Protein AF-A0A132AB34-F1 (afdb_monomer)

Organism: Sarcoptes scabiei (NCBI:txid52283)

Structure (mmCIF, N/CA/C/O backbone):
data_AF-A0A132AB34-F1
#
_entry.id   AF-A0A132AB34-F1
#
loop_
_atom_site.group_PDB
_atom_site.id
_atom_site.type_symbol
_atom_site.label_atom_id
_atom_site.label_alt_id
_atom_site.label_comp_id
_atom_site.label_asym_id
_atom_site.label_entity_id
_atom_site.label_seq_id
_atom_site.pdbx_PDB_ins_code
_atom_site.Cartn_x
_atom_site.Cartn_y
_atom_site.Cartn_z
_atom_site.occupancy
_atom_site.B_iso_or_equiv
_atom_site.auth_seq_id
_atom_site.auth_comp_id
_atom_site.auth_asym_id
_atom_site.auth_atom_id
_atom_site.pdbx_PDB_model_num
ATOM 1 N N . MET A 1 1 ? 3.239 -63.613 5.550 1.00 35.22 1 MET A N 1
ATOM 2 C CA . MET A 1 1 ? 3.662 -63.062 4.247 1.00 35.22 1 MET A CA 1
ATOM 3 C C . MET A 1 1 ? 3.042 -61.675 4.159 1.00 35.22 1 MET A C 1
ATOM 5 O O . MET A 1 1 ? 1.850 -61.565 3.927 1.00 35.22 1 MET A O 1
ATOM 9 N N . PHE A 1 2 ? 3.801 -60.648 4.543 1.00 35.16 2 PHE A N 1
ATOM 10 C CA . PHE A 1 2 ? 3.350 -59.256 4.563 1.00 35.16 2 PHE A CA 1
ATOM 11 C C . PHE A 1 2 ? 3.794 -58.610 3.254 1.00 35.16 2 PHE A C 1
ATOM 13 O O . PHE A 1 2 ? 4.988 -58.414 3.050 1.00 35.16 2 PHE A O 1
ATOM 20 N N . THR A 1 3 ? 2.860 -58.306 2.360 1.00 39.03 3 THR A N 1
ATOM 21 C CA . THR A 1 3 ? 3.114 -57.365 1.267 1.00 39.03 3 THR A CA 1
ATOM 22 C C . THR A 1 3 ? 2.535 -56.031 1.695 1.00 39.03 3 THR A C 1
ATOM 24 O O . THR A 1 3 ? 1.341 -55.776 1.555 1.00 39.03 3 THR A O 1
ATOM 27 N N . SER A 1 4 ? 3.392 -55.219 2.309 1.00 43.97 4 SER A N 1
ATOM 28 C CA . SER A 1 4 ? 3.143 -53.811 2.579 1.00 43.97 4 SER A CA 1
ATOM 29 C C . SER A 1 4 ? 2.982 -53.119 1.232 1.00 43.97 4 SER A C 1
ATOM 31 O O . SER A 1 4 ? 3.951 -52.919 0.500 1.00 43.97 4 SER A O 1
ATOM 33 N N . ASP A 1 5 ? 1.736 -52.826 0.888 1.00 43.31 5 ASP A N 1
ATOM 34 C CA . ASP A 1 5 ? 1.349 -52.105 -0.313 1.00 43.31 5 ASP A CA 1
ATOM 35 C C . ASP A 1 5 ? 1.791 -50.644 -0.138 1.00 43.31 5 ASP A C 1
ATOM 37 O O . ASP A 1 5 ? 1.065 -49.796 0.378 1.00 43.31 5 ASP A O 1
ATOM 41 N N . ASN A 1 6 ? 3.060 -50.375 -0.454 1.00 47.25 6 ASN A N 1
ATOM 42 C CA . ASN A 1 6 ? 3.684 -49.068 -0.302 1.00 47.25 6 ASN A CA 1
ATOM 43 C C . ASN A 1 6 ? 3.263 -48.180 -1.482 1.00 47.25 6 ASN A C 1
ATOM 45 O O . ASN A 1 6 ? 4.053 -47.852 -2.367 1.00 47.25 6 ASN A O 1
ATOM 49 N N . ARG A 1 7 ? 1.974 -47.830 -1.523 1.00 43.50 7 ARG A N 1
ATOM 50 C CA . ARG A 1 7 ? 1.461 -46.794 -2.416 1.00 43.50 7 ARG A CA 1
ATOM 51 C C . ARG A 1 7 ? 1.910 -45.449 -1.871 1.00 43.50 7 ARG A C 1
ATOM 53 O O . ARG A 1 7 ? 1.268 -44.854 -1.009 1.00 43.50 7 ARG A O 1
ATOM 60 N N . PHE A 1 8 ? 3.041 -44.983 -2.388 1.00 47.25 8 PHE A N 1
ATOM 61 C CA . PHE A 1 8 ? 3.434 -43.586 -2.312 1.00 47.25 8 PHE A CA 1
ATOM 62 C C . PHE A 1 8 ? 2.413 -42.787 -3.132 1.00 47.25 8 PHE A C 1
ATOM 64 O O . PHE A 1 8 ? 2.586 -42.557 -4.328 1.00 47.25 8 PHE A O 1
ATOM 71 N N . GLU A 1 9 ? 1.282 -42.442 -2.515 1.00 50.81 9 GLU A N 1
ATOM 72 C CA . GLU A 1 9 ? 0.352 -41.488 -3.101 1.00 50.81 9 GLU A CA 1
ATOM 73 C C . GLU A 1 9 ? 1.022 -40.117 -3.107 1.00 50.81 9 GLU A C 1
ATOM 75 O O . GLU A 1 9 ? 1.019 -39.375 -2.122 1.00 50.81 9 GLU A O 1
ATOM 80 N N . SER A 1 10 ? 1.621 -39.790 -4.248 1.00 52.62 10 SER A N 1
ATOM 81 C CA . SER A 1 10 ? 2.052 -38.448 -4.605 1.00 52.62 10 SER A CA 1
ATOM 82 C C . SER A 1 10 ? 0.832 -37.527 -4.604 1.00 52.62 10 SER A C 1
ATOM 84 O O . SER A 1 10 ? 0.178 -37.333 -5.632 1.00 52.62 10 SER A O 1
ATOM 86 N N . ARG A 1 11 ? 0.492 -36.971 -3.436 1.00 56.59 11 ARG A N 1
ATOM 87 C CA . ARG A 1 11 ? -0.516 -35.918 -3.301 1.00 56.59 11 ARG A CA 1
ATOM 88 C C . ARG A 1 11 ? -0.052 -34.720 -4.123 1.00 56.59 11 ARG A C 1
ATOM 90 O O . ARG A 1 11 ? 0.770 -33.926 -3.673 1.00 56.59 11 ARG A O 1
ATOM 97 N N . ASN A 1 12 ? -0.576 -34.598 -5.339 1.00 59.62 12 ASN A N 1
ATOM 98 C CA . ASN A 1 12 ? -0.490 -33.387 -6.143 1.00 59.62 12 ASN A CA 1
ATOM 99 C C . ASN A 1 12 ? -1.307 -32.291 -5.441 1.00 59.62 12 ASN A C 1
ATOM 101 O O . ASN A 1 12 ? -2.468 -32.052 -5.765 1.00 59.62 12 ASN A O 1
ATOM 105 N N . LEU A 1 13 ? -0.708 -31.646 -4.440 1.00 63.19 13 LEU A N 1
ATOM 106 C CA . LEU A 1 13 ? -1.221 -30.417 -3.847 1.00 63.19 13 LEU A CA 1
ATOM 107 C C . LEU A 1 13 ? -1.061 -29.305 -4.888 1.00 63.19 13 LEU A C 1
ATOM 109 O O . LEU A 1 13 ? -0.033 -28.626 -4.926 1.00 63.19 13 LEU A O 1
ATOM 113 N N . LYS A 1 14 ? -2.065 -29.140 -5.757 1.00 64.38 14 LYS A N 1
ATOM 114 C CA . LYS A 1 14 ? -2.218 -27.933 -6.576 1.00 64.38 14 LYS A CA 1
ATOM 115 C C . LYS A 1 14 ? -2.351 -26.750 -5.619 1.00 64.38 14 LYS A C 1
ATOM 117 O O . LYS A 1 14 ? -3.422 -26.511 -5.076 1.00 64.38 14 LYS A O 1
ATOM 122 N N . HIS A 1 15 ? -1.249 -26.057 -5.363 1.00 69.00 15 HIS A N 1
ATOM 123 C CA . HIS A 1 15 ? -1.289 -24.783 -4.664 1.00 69.00 15 HIS A CA 1
ATOM 124 C C . HIS A 1 15 ? -1.825 -23.753 -5.655 1.00 69.00 15 HIS A C 1
ATOM 126 O O . HIS A 1 15 ? -1.122 -23.367 -6.588 1.00 69.00 15 HIS A O 1
ATOM 132 N N . GLU A 1 16 ? -3.081 -23.346 -5.489 1.00 82.06 16 GLU A N 1
ATOM 133 C CA . GLU A 1 16 ? -3.585 -22.155 -6.165 1.00 82.06 16 GLU A CA 1
ATOM 134 C C . GLU A 1 16 ? -2.915 -20.936 -5.533 1.00 82.06 16 GLU A C 1
ATOM 136 O O . GLU A 1 16 ? -3.143 -20.603 -4.370 1.00 82.06 16 GLU A O 1
ATOM 141 N N . ILE A 1 17 ? -2.022 -20.308 -6.292 1.00 84.88 17 ILE A N 1
ATOM 142 C CA . ILE A 1 17 ? -1.393 -19.050 -5.907 1.00 84.88 17 ILE A CA 1
ATOM 143 C C . ILE A 1 17 ? -2.277 -17.929 -6.446 1.00 84.88 17 ILE A C 1
ATOM 145 O O . ILE A 1 17 ? -2.374 -17.742 -7.657 1.00 84.88 17 ILE A O 1
ATOM 149 N N . THR A 1 18 ? -2.891 -17.167 -5.545 1.00 88.69 18 THR A N 1
ATOM 150 C CA . THR A 1 18 ? -3.611 -15.938 -5.895 1.00 88.69 18 THR A CA 1
ATOM 151 C C . THR A 1 18 ? -2.663 -14.752 -5.777 1.00 88.69 18 THR A C 1
ATOM 153 O O . THR A 1 18 ? -2.098 -14.508 -4.712 1.00 88.69 18 THR A O 1
ATOM 156 N N . ILE A 1 19 ? -2.495 -14.010 -6.870 1.00 90.94 19 ILE A N 1
ATOM 157 C CA . ILE A 1 19 ? -1.655 -12.809 -6.930 1.00 90.94 19 ILE A CA 1
ATOM 158 C C . ILE A 1 19 ? -2.570 -11.585 -7.017 1.00 90.94 19 ILE A C 1
ATOM 160 O O . ILE A 1 19 ? -3.486 -11.553 -7.836 1.00 90.94 19 ILE A O 1
ATOM 164 N N . LEU A 1 20 ? -2.317 -10.582 -6.173 1.00 92.50 20 LEU A N 1
ATOM 165 C CA . LEU A 1 20 ? -2.968 -9.275 -6.242 1.00 92.50 20 LEU A CA 1
ATOM 166 C C . LEU A 1 20 ? -1.964 -8.242 -6.756 1.00 92.50 20 LEU A C 1
ATOM 168 O O . LEU A 1 20 ? -0.939 -8.000 -6.118 1.00 92.50 20 LEU A O 1
ATOM 172 N N . GLU A 1 21 ? -2.274 -7.626 -7.892 1.00 95.38 21 GLU A N 1
ATOM 173 C CA . GLU A 1 21 ? -1.408 -6.648 -8.551 1.00 95.38 21 GLU A CA 1
ATOM 174 C C . GLU A 1 21 ? -1.979 -5.230 -8.425 1.00 95.38 21 GLU A C 1
ATOM 176 O O . GLU A 1 21 ? -3.176 -5.001 -8.605 1.00 95.38 21 GLU A O 1
ATOM 181 N N . PHE A 1 22 ? -1.109 -4.259 -8.133 1.00 96.06 22 PHE A N 1
ATOM 182 C CA . PHE A 1 22 ?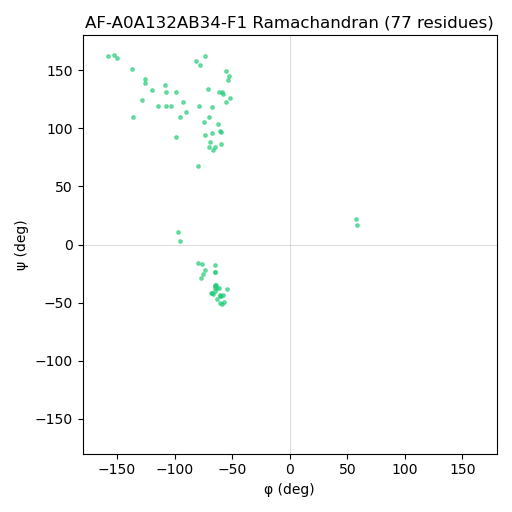 -1.464 -2.843 -8.034 1.00 96.06 22 PHE A CA 1
ATOM 183 C C . PHE A 1 22 ? -0.763 -2.051 -9.139 1.00 96.06 22 PHE A C 1
ATOM 185 O O . PHE A 1 22 ? 0.463 -1.962 -9.157 1.00 96.06 22 PHE A O 1
ATOM 192 N N . TYR A 1 23 ? -1.536 -1.407 -10.013 1.00 96.94 23 TYR A N 1
ATOM 193 C CA . TYR A 1 23 ? -1.012 -0.516 -11.051 1.00 96.94 23 TYR A CA 1
ATOM 194 C C . TYR A 1 23 ? -1.219 0.945 -10.649 1.00 96.94 23 TYR A C 1
ATOM 196 O O . TYR A 1 23 ? -2.352 1.393 -10.474 1.00 96.94 23 TYR A O 1
ATOM 204 N N . ILE A 1 24 ? -0.130 1.707 -10.504 1.00 96.31 24 ILE A N 1
ATOM 2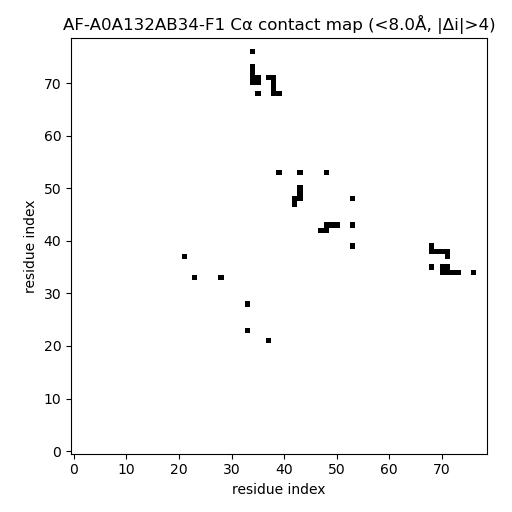05 C CA . ILE A 1 24 ? -0.175 3.104 -10.049 1.00 96.31 24 ILE A CA 1
ATOM 206 C C . ILE A 1 24 ? 0.601 3.991 -11.024 1.00 96.31 24 ILE A C 1
ATOM 208 O O . ILE A 1 24 ? 1.788 3.781 -11.257 1.00 96.31 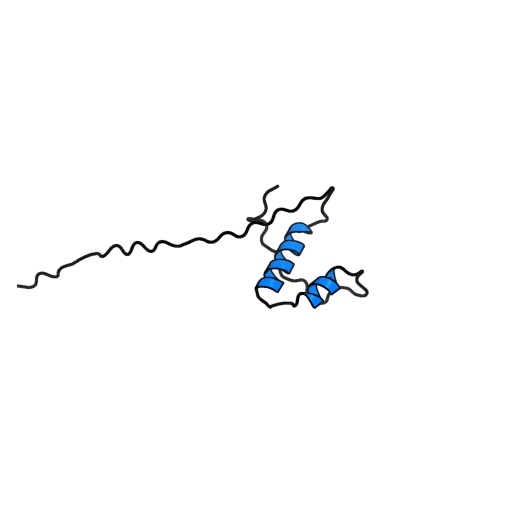24 ILE A O 1
ATOM 212 N N . LYS 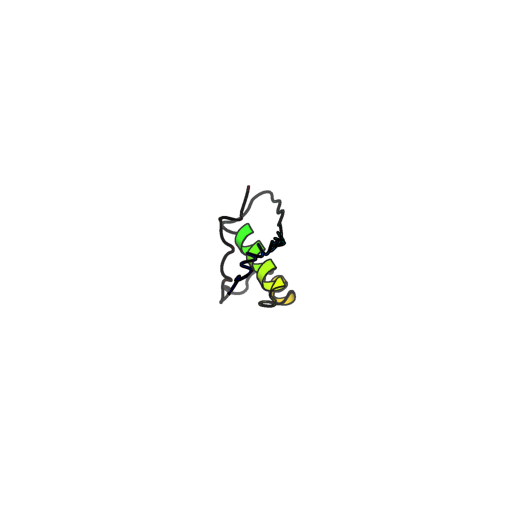A 1 25 ? -0.057 5.024 -11.563 1.00 97.19 25 LYS A N 1
ATOM 213 C CA . LYS A 1 25 ? 0.527 5.990 -12.505 1.00 97.19 25 LYS A CA 1
ATOM 214 C C . LYS A 1 25 ? 0.473 7.406 -11.931 1.00 97.19 25 LYS A C 1
ATOM 216 O O . LYS A 1 25 ? -0.572 7.842 -11.462 1.00 97.19 25 LYS A O 1
ATOM 221 N N . SER A 1 26 ? 1.586 8.133 -12.002 1.00 96.88 26 SER A N 1
ATOM 222 C CA . SER A 1 26 ? 1.699 9.535 -11.573 1.00 96.88 26 SER A CA 1
ATOM 223 C C . SER A 1 26 ? 2.804 10.253 -12.358 1.00 96.88 26 SER A C 1
ATOM 225 O O . SER A 1 26 ? 3.658 9.600 -12.955 1.00 96.88 26 SER A O 1
ATOM 227 N N . LYS A 1 27 ? 2.818 11.596 -12.342 1.00 98.00 27 LYS A N 1
ATOM 228 C CA . LYS A 1 27 ? 3.926 12.410 -12.886 1.00 98.00 27 LYS A CA 1
ATOM 229 C C . LYS A 1 27 ? 5.223 12.197 -12.100 1.00 98.00 27 LYS A C 1
ATOM 231 O O . LYS A 1 27 ? 6.307 12.213 -12.672 1.00 98.00 27 LYS A O 1
ATOM 236 N N . SER A 1 28 ? 5.102 12.039 -10.788 1.00 97.25 28 SER A N 1
ATOM 237 C CA . SER A 1 28 ? 6.203 11.746 -9.878 1.00 97.25 28 SER A CA 1
ATOM 238 C C . SER A 1 28 ? 5.666 11.109 -8.598 1.00 97.25 28 SER A C 1
ATOM 240 O O . SER A 1 28 ? 4.472 11.197 -8.292 1.00 97.25 28 SER A O 1
ATOM 242 N N . PHE A 1 29 ? 6.562 10.469 -7.850 1.00 96.00 29 PHE A N 1
ATOM 243 C CA . PHE A 1 29 ? 6.270 9.869 -6.553 1.00 96.00 29 PHE A CA 1
ATOM 244 C C . PHE A 1 29 ? 7.233 10.411 -5.496 1.00 96.00 29 PHE A C 1
ATOM 246 O O . PHE A 1 29 ? 8.417 10.612 -5.764 1.00 96.00 29 PHE A O 1
ATOM 253 N N . LEU A 1 30 ? 6.732 10.627 -4.281 1.00 93.94 30 LEU A N 1
ATOM 254 C CA . LEU A 1 30 ? 7.554 10.913 -3.108 1.00 93.94 30 LEU A CA 1
ATOM 255 C C . LEU A 1 30 ? 8.277 9.645 -2.637 1.00 93.94 30 LEU A C 1
ATOM 257 O O . LEU A 1 30 ? 7.873 8.517 -2.937 1.00 93.94 30 LEU A O 1
ATOM 261 N N . TYR A 1 31 ? 9.318 9.827 -1.823 1.00 93.25 31 TYR A N 1
ATOM 262 C CA . TYR A 1 31 ? 10.074 8.713 -1.258 1.00 93.25 31 TYR A CA 1
ATOM 263 C C . TYR A 1 31 ? 9.162 7.735 -0.496 1.00 93.25 31 TYR A C 1
ATOM 265 O O . TYR A 1 31 ? 8.453 8.111 0.445 1.00 93.25 31 TYR A O 1
ATOM 273 N N . ASN A 1 32 ? 9.191 6.465 -0.913 1.00 91.88 32 ASN A N 1
ATOM 274 C CA . ASN A 1 32 ? 8.348 5.375 -0.409 1.00 91.88 32 ASN A CA 1
ATOM 275 C C . ASN A 1 32 ? 6.826 5.587 -0.543 1.00 91.88 32 ASN A C 1
ATOM 277 O O . ASN A 1 32 ? 6.065 4.871 0.106 1.00 91.88 32 ASN A O 1
ATOM 281 N N . GLN A 1 33 ? 6.352 6.528 -1.369 1.00 92.88 33 GLN A N 1
ATOM 282 C CA . GLN A 1 33 ? 4.917 6.816 -1.499 1.00 92.88 33 GLN A CA 1
ATOM 283 C C . GLN A 1 33 ? 4.118 5.592 -1.952 1.00 92.88 33 GLN A C 1
ATOM 285 O O . GLN A 1 33 ? 3.166 5.213 -1.279 1.00 92.88 33 GLN A O 1
ATOM 290 N N . VAL A 1 34 ? 4.548 4.937 -3.033 1.00 95.25 34 VAL A N 1
ATOM 291 C CA . VAL A 1 34 ? 3.883 3.745 -3.589 1.00 95.25 34 VAL A CA 1
ATOM 292 C C . VAL A 1 34 ? 3.783 2.633 -2.545 1.00 95.25 34 VAL A C 1
ATOM 294 O O . VAL A 1 34 ? 2.700 2.127 -2.274 1.00 95.25 34 VAL A O 1
ATOM 297 N N . ARG A 1 35 ? 4.892 2.311 -1.873 1.00 95.06 35 ARG A N 1
ATOM 298 C CA . ARG A 1 35 ? 4.930 1.256 -0.848 1.00 95.06 35 ARG A CA 1
ATOM 299 C C . ARG A 1 35 ? 4.049 1.573 0.365 1.00 95.06 35 ARG A C 1
ATOM 301 O O . ARG A 1 35 ? 3.454 0.665 0.940 1.00 95.06 35 ARG A O 1
ATOM 308 N N . LYS A 1 36 ? 3.951 2.849 0.757 1.00 93.00 36 LYS A N 1
ATOM 309 C CA . LYS A 1 36 ? 3.038 3.302 1.819 1.00 93.00 36 LYS A CA 1
ATOM 310 C C . LYS A 1 36 ? 1.575 3.195 1.391 1.00 93.00 36 LYS A C 1
ATOM 312 O O . LYS A 1 36 ? 0.764 2.741 2.187 1.00 93.00 36 LYS A O 1
ATOM 317 N N . MET A 1 37 ? 1.257 3.568 0.149 1.00 94.50 37 MET A N 1
ATOM 318 C CA . MET A 1 37 ? -0.092 3.422 -0.407 1.00 94.50 37 MET A CA 1
ATOM 319 C C . MET A 1 37 ? -0.518 1.953 -0.431 1.00 94.50 37 MET A C 1
ATOM 321 O O . MET A 1 37 ? -1.575 1.625 0.093 1.00 94.50 37 MET A O 1
ATOM 325 N N . VAL A 1 38 ? 0.328 1.069 -0.968 1.00 95.56 38 VAL A N 1
ATOM 326 C CA . VAL A 1 38 ? 0.046 -0.373 -1.034 1.00 95.56 38 VAL A CA 1
ATOM 327 C C . VAL A 1 38 ? -0.150 -0.962 0.364 1.00 95.56 38 VAL A C 1
ATOM 329 O O . VAL A 1 38 ? -1.116 -1.685 0.579 1.00 95.56 38 VAL A O 1
ATOM 332 N N . SER A 1 39 ? 0.705 -0.610 1.332 1.00 94.56 39 SER A N 1
ATOM 333 C CA . SER A 1 39 ? 0.538 -1.086 2.711 1.00 94.56 39 SER A CA 1
ATOM 334 C C . SER A 1 39 ? -0.794 -0.646 3.326 1.00 94.56 39 SER A C 1
ATOM 336 O O . SER A 1 39 ? -1.512 -1.466 3.886 1.00 94.56 39 SER A O 1
ATOM 338 N N . ALA A 1 40 ? -1.182 0.618 3.136 1.00 93.38 40 ALA A N 1
ATOM 339 C CA . ALA A 1 40 ? -2.445 1.126 3.663 1.00 93.38 40 ALA A CA 1
ATOM 340 C C . ALA A 1 40 ? -3.667 0.405 3.060 1.00 93.38 40 ALA A C 1
ATOM 342 O O . ALA A 1 40 ? -4.625 0.122 3.774 1.00 93.38 40 ALA A O 1
ATOM 343 N N . VAL A 1 41 ? -3.627 0.060 1.767 1.00 94.81 41 VAL A N 1
ATOM 344 C CA . VAL A 1 41 ? -4.697 -0.729 1.129 1.00 94.81 41 VAL A CA 1
ATOM 345 C C . VAL A 1 41 ? -4.736 -2.160 1.672 1.00 94.81 41 VAL A C 1
ATOM 347 O O . VAL A 1 41 ? -5.818 -2.673 1.949 1.00 94.81 41 VAL A O 1
ATOM 350 N N . ILE A 1 42 ? -3.575 -2.792 1.870 1.00 94.62 42 ILE A N 1
ATOM 351 C CA . ILE A 1 42 ? -3.484 -4.122 2.491 1.00 94.62 42 ILE A CA 1
ATOM 352 C C . ILE A 1 42 ? -4.049 -4.091 3.916 1.00 94.62 42 ILE A C 1
ATOM 354 O O . ILE A 1 42 ? -4.806 -4.982 4.287 1.00 94.62 42 ILE A O 1
ATOM 358 N N . ASP A 1 43 ? -3.728 -3.065 4.703 1.00 94.00 43 ASP A N 1
ATOM 359 C CA . ASP A 1 43 ? -4.228 -2.936 6.071 1.00 94.00 43 ASP A CA 1
ATOM 360 C C . ASP A 1 43 ? -5.747 -2.755 6.130 1.00 94.00 43 ASP A C 1
ATOM 362 O O . ASP A 1 43 ? -6.376 -3.315 7.026 1.00 94.00 43 ASP A O 1
ATOM 366 N N . VAL A 1 44 ? -6.348 -2.044 5.167 1.00 94.62 44 VAL A N 1
ATOM 367 C CA . VAL A 1 44 ? -7.813 -2.000 5.019 1.00 94.62 44 VAL A CA 1
ATOM 368 C C . VAL A 1 44 ? -8.369 -3.383 4.685 1.00 94.62 44 VAL A C 1
ATOM 370 O O . VAL A 1 44 ? -9.331 -3.820 5.309 1.00 94.62 44 VAL A O 1
ATOM 373 N N . GLY A 1 45 ? -7.762 -4.091 3.727 1.00 94.12 45 GLY A N 1
ATOM 374 C CA . GLY A 1 45 ? -8.204 -5.431 3.320 1.00 94.12 45 GLY A CA 1
ATOM 375 C C . GLY A 1 45 ? -8.072 -6.493 4.418 1.00 94.12 45 GLY A C 1
ATOM 376 O O . GLY A 1 45 ? -8.792 -7.484 4.396 1.00 94.12 45 GLY A O 1
ATOM 377 N N . LEU A 1 46 ? -7.175 -6.276 5.382 1.00 95.12 46 LEU A N 1
ATOM 378 C CA . LEU A 1 46 ? -6.979 -7.120 6.564 1.00 95.12 46 LEU A CA 1
ATOM 379 C C . LEU A 1 46 ? -7.714 -6.596 7.809 1.00 95.12 46 LEU A C 1
ATOM 381 O O . LEU A 1 46 ? -7.437 -7.069 8.909 1.00 95.12 46 LEU A O 1
ATOM 385 N N . GLU A 1 47 ? -8.592 -5.600 7.652 1.00 94.94 47 GLU A N 1
ATOM 386 C CA . GLU A 1 47 ? -9.384 -4.983 8.729 1.00 94.94 47 GLU A CA 1
ATOM 387 C C . GLU A 1 47 ? -8.547 -4.386 9.881 1.00 94.94 47 GLU A C 1
ATOM 389 O O . GLU A 1 47 ? -9.036 -4.186 10.991 1.00 94.94 47 GLU A O 1
ATOM 394 N N . ARG A 1 48 ? 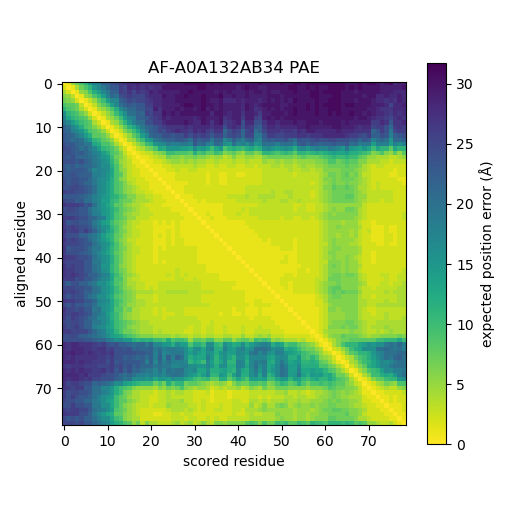-7.271 -4.059 9.634 1.00 93.75 48 ARG A N 1
ATOM 395 C CA . ARG A 1 48 ? -6.384 -3.420 10.626 1.00 93.75 48 ARG A CA 1
ATOM 396 C C . ARG A 1 48 ? -6.673 -1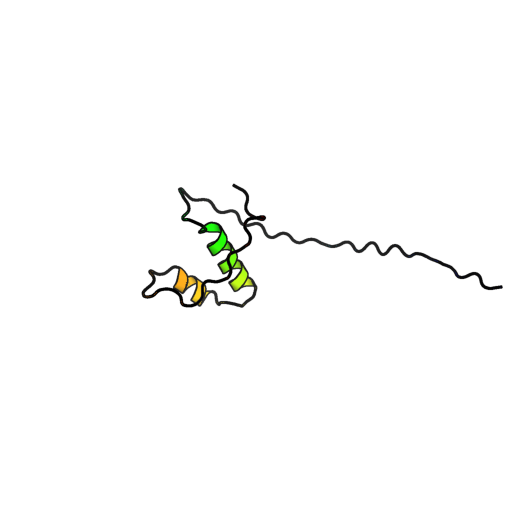.932 10.790 1.00 93.75 48 ARG A C 1
ATOM 398 O O . ARG A 1 48 ? -6.414 -1.379 11.855 1.00 93.75 48 ARG A O 1
ATOM 405 N N . ILE A 1 49 ? -7.165 -1.297 9.728 1.00 92.19 49 ILE A N 1
ATOM 406 C CA . ILE A 1 49 ? -7.669 0.078 9.716 1.00 92.19 49 ILE A CA 1
ATOM 407 C C . ILE A 1 49 ? -8.964 0.127 8.902 1.00 92.19 49 ILE A C 1
ATOM 409 O O . ILE A 1 49 ? -9.151 -0.638 7.956 1.00 92.19 49 ILE A O 1
ATOM 413 N N . SER A 1 50 ? -9.858 1.049 9.237 1.00 93.88 50 SER A N 1
ATOM 414 C CA . SER A 1 50 ? -11.094 1.276 8.488 1.00 93.88 50 SER A CA 1
ATOM 415 C C . SER A 1 50 ? -10.875 2.154 7.251 1.00 93.88 50 SER A C 1
ATOM 417 O O . SER A 1 50 ? -9.963 2.983 7.196 1.00 93.88 50 SER A O 1
ATOM 419 N N . LEU A 1 51 ? -11.785 2.058 6.274 1.00 94.62 51 LEU A N 1
ATOM 420 C CA . LEU A 1 51 ? -11.824 2.982 5.129 1.00 94.62 51 LEU A CA 1
ATOM 421 C C . LEU A 1 51 ? -11.898 4.452 5.570 1.00 94.62 51 LEU A C 1
ATOM 423 O O . LEU A 1 51 ? -11.240 5.311 4.989 1.00 94.62 51 LEU A O 1
ATOM 427 N N . LYS A 1 52 ? -12.647 4.741 6.640 1.00 92.88 52 LYS A N 1
ATOM 428 C CA . LYS A 1 52 ? -12.772 6.094 7.195 1.00 92.88 52 LYS A CA 1
ATOM 429 C C . LYS A 1 52 ? -11.442 6.613 7.742 1.00 92.88 52 LYS A C 1
ATOM 431 O O . LYS A 1 52 ? -11.138 7.793 7.577 1.00 92.88 52 LYS A O 1
ATOM 436 N N . GLU A 1 53 ? -10.657 5.762 8.398 1.00 90.00 53 GLU A N 1
ATOM 437 C CA . GLU A 1 53 ? -9.312 6.118 8.861 1.00 90.00 53 GLU A CA 1
ATOM 438 C C . GLU A 1 53 ? -8.369 6.366 7.683 1.00 90.00 53 GLU A C 1
ATOM 440 O O . GLU A 1 53 ? -7.671 7.381 7.682 1.00 90.00 53 GLU A O 1
ATOM 445 N N . LEU A 1 54 ? -8.417 5.525 6.642 1.00 90.94 54 LEU A N 1
ATOM 446 C CA . LEU A 1 54 ? -7.658 5.742 5.406 1.00 90.94 54 LEU A CA 1
ATOM 447 C C . LEU A 1 54 ? -8.005 7.091 4.752 1.00 90.94 54 LEU A C 1
ATOM 449 O O . LEU A 1 54 ? -7.109 7.839 4.363 1.00 90.94 54 LEU A O 1
ATOM 453 N N . GLU A 1 55 ? -9.288 7.456 4.689 1.00 92.12 55 GLU A N 1
ATOM 454 C CA . GLU A 1 55 ? -9.721 8.773 4.204 1.00 92.12 55 GLU A CA 1
ATOM 455 C C . GLU A 1 55 ? -9.173 9.926 5.056 1.00 92.12 55 GLU A C 1
ATOM 457 O O . GLU A 1 55 ? -8.802 10.969 4.513 1.00 92.12 55 GLU A O 1
ATOM 462 N N . GLN A 1 56 ? -9.087 9.765 6.384 1.00 88.81 56 GLN A N 1
ATOM 463 C CA . GLN A 1 56 ? -8.461 10.780 7.239 1.00 88.81 56 GLN A CA 1
ATOM 464 C C . GLN A 1 56 ? -6.965 10.930 6.948 1.00 88.81 56 GLN A C 1
ATOM 466 O O . GLN A 1 56 ? -6.458 12.049 7.006 1.00 88.81 56 GLN A O 1
ATOM 471 N N . MET A 1 57 ? -6.260 9.849 6.596 1.00 86.75 57 MET A N 1
ATOM 472 C CA . MET A 1 57 ? -4.829 9.898 6.258 1.00 86.75 57 MET A CA 1
ATOM 473 C C . MET A 1 57 ? -4.533 10.713 4.991 1.00 86.75 57 MET A C 1
ATOM 475 O O . MET A 1 57 ? -3.415 11.200 4.832 1.00 86.75 57 MET A O 1
ATOM 479 N N . LEU A 1 58 ? -5.512 10.868 4.094 1.00 89.12 58 LEU A N 1
ATOM 480 C CA . LEU A 1 58 ? -5.385 11.688 2.884 1.00 89.12 58 LEU A CA 1
ATOM 481 C C . LEU A 1 58 ? -5.559 13.187 3.155 1.00 89.12 58 LEU A C 1
ATOM 483 O O . LEU A 1 58 ? -5.218 14.014 2.307 1.00 89.12 58 LEU A O 1
ATOM 487 N N . ARG A 1 59 ? -6.105 13.555 4.318 1.00 88.38 59 ARG A N 1
ATOM 488 C CA . ARG A 1 59 ? -6.288 14.956 4.695 1.00 88.38 59 ARG A CA 1
ATOM 489 C C . ARG A 1 59 ? -4.960 15.558 5.160 1.00 88.38 59 ARG A C 1
ATOM 491 O O . ARG A 1 59 ? -4.091 14.832 5.647 1.00 88.38 59 ARG A O 1
ATOM 498 N N . PRO A 1 60 ? -4.787 16.888 5.046 1.00 82.62 60 PRO A N 1
ATOM 499 C CA . PRO A 1 60 ? -3.605 17.560 5.564 1.00 82.62 60 PRO A CA 1
ATOM 500 C C . PRO A 1 60 ? -3.378 17.180 7.036 1.00 82.62 60 PRO A C 1
ATOM 502 O O . PRO A 1 60 ? -4.301 17.316 7.846 1.00 82.62 60 PRO A O 1
ATOM 505 N N . PRO A 1 61 ? -2.186 16.687 7.407 1.00 68.81 61 PRO A N 1
ATOM 506 C CA . PRO A 1 61 ? -1.948 16.231 8.765 1.00 68.81 61 PRO A CA 1
ATOM 507 C C . PRO A 1 61 ? -1.980 17.424 9.723 1.00 68.81 61 PRO A C 1
ATOM 509 O O . PRO A 1 61 ? -1.142 18.317 9.637 1.00 68.81 61 PRO A O 1
ATOM 512 N N . MET A 1 62 ? -2.913 17.426 10.680 1.00 58.72 62 MET A N 1
ATOM 513 C CA . MET A 1 62 ? -2.882 18.391 11.790 1.00 58.72 62 MET A CA 1
ATOM 514 C C . MET A 1 62 ? -1.776 18.057 12.809 1.00 58.72 62 MET A C 1
ATOM 516 O O . MET A 1 62 ? -1.342 18.933 13.554 1.00 58.72 62 MET A O 1
ATOM 520 N N . ARG A 1 63 ? -1.308 16.797 12.849 1.00 59.22 63 ARG A N 1
ATOM 521 C CA . ARG A 1 63 ? -0.197 16.290 13.680 1.00 59.22 63 ARG A CA 1
ATOM 522 C C . ARG A 1 63 ? 0.513 15.125 12.977 1.00 59.22 63 ARG A C 1
ATOM 524 O O . ARG A 1 63 ? -0.065 14.498 12.091 1.00 59.22 63 ARG A O 1
ATOM 531 N N . LYS A 1 64 ? 1.757 14.820 13.377 1.00 59.78 64 LYS A N 1
ATOM 532 C CA . LYS A 1 64 ? 2.468 13.610 12.917 1.00 59.78 64 LYS A CA 1
ATOM 533 C C . LYS A 1 64 ? 1.658 12.359 13.303 1.00 59.78 64 LYS A C 1
ATO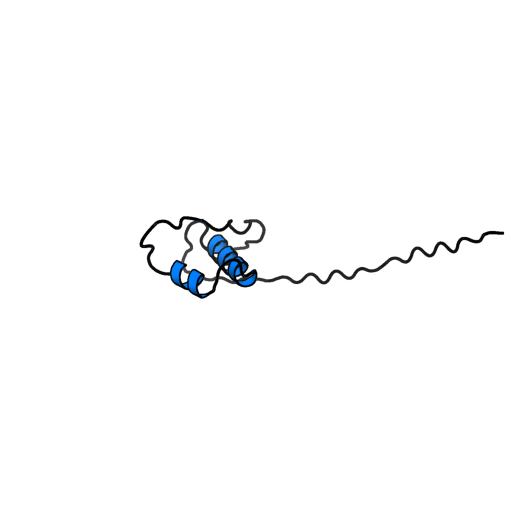M 535 O O . LYS A 1 64 ? 1.273 12.264 14.469 1.00 59.78 64 LYS A O 1
ATOM 540 N N . PRO A 1 65 ? 1.424 11.408 12.382 1.00 59.91 65 PRO A N 1
ATOM 541 C CA . PRO A 1 65 ? 0.771 10.149 12.724 1.00 59.91 65 PRO A CA 1
ATOM 542 C C . PRO A 1 65 ? 1.622 9.380 13.745 1.00 59.91 65 PRO A C 1
ATOM 544 O O . PRO A 1 65 ? 2.836 9.256 13.579 1.00 59.91 65 PRO A O 1
ATOM 547 N N . SER A 1 66 ? 0.983 8.911 14.818 1.00 55.91 66 SER A N 1
ATOM 548 C CA . SER A 1 66 ? 1.613 8.238 15.963 1.00 55.91 66 SER A CA 1
ATOM 549 C C . SER A 1 66 ? 2.016 6.787 15.683 1.00 55.91 66 SER A C 1
ATOM 551 O O . SER A 1 66 ? 2.854 6.242 16.395 1.00 55.91 66 SER A O 1
ATOM 553 N N . S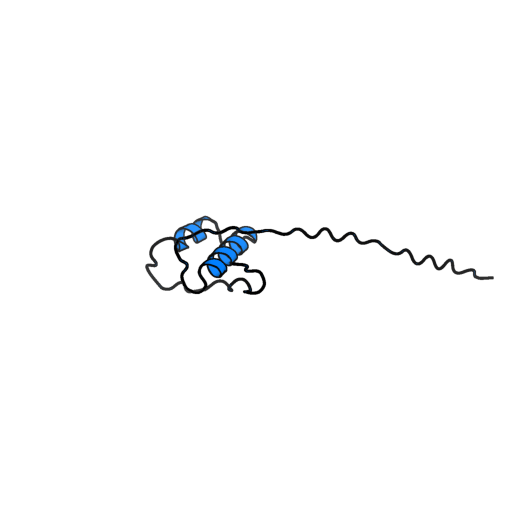ER A 1 67 ? 1.482 6.175 14.627 1.00 56.66 67 SER A N 1
ATOM 554 C CA . SER A 1 67 ? 1.844 4.837 14.167 1.00 56.66 67 SER A CA 1
ATOM 555 C C . SER A 1 67 ? 1.995 4.851 12.647 1.00 56.66 67 SER A C 1
ATOM 557 O O . SER A 1 67 ? 1.039 5.021 11.893 1.00 56.66 67 SER A O 1
ATOM 559 N N . LEU A 1 68 ? 3.230 4.717 12.164 1.00 59.19 68 LEU A N 1
ATOM 560 C CA . LEU A 1 68 ? 3.456 4.434 10.751 1.00 59.19 68 LEU A CA 1
ATOM 561 C C . LEU A 1 68 ? 3.209 2.941 10.552 1.00 59.19 68 LEU A C 1
ATOM 563 O O . LEU A 1 68 ? 3.908 2.129 11.160 1.00 59.19 68 LEU A O 1
ATOM 567 N N . SER A 1 69 ? 2.231 2.589 9.716 1.00 65.31 69 SER A N 1
ATOM 568 C CA . SER A 1 69 ? 2.079 1.207 9.266 1.00 65.31 69 SER A CA 1
ATOM 569 C C . SER A 1 69 ? 3.406 0.694 8.694 1.00 65.31 69 SER A C 1
ATOM 571 O O . SER A 1 69 ? 4.184 1.454 8.095 1.00 65.31 69 SER A O 1
ATOM 573 N N . GLN A 1 70 ? 3.685 -0.593 8.912 1.00 78.31 70 GLN A N 1
ATOM 574 C CA . GLN A 1 70 ? 4.861 -1.233 8.345 1.00 78.31 70 GLN A CA 1
ATOM 575 C C . GLN A 1 70 ? 4.815 -1.112 6.822 1.00 78.31 70 GLN A C 1
ATOM 577 O O . GLN A 1 70 ? 3.814 -1.380 6.167 1.00 78.31 70 GLN A O 1
ATOM 582 N N . MET A 1 71 ? 5.913 -0.653 6.238 1.00 86.94 71 MET A N 1
ATOM 583 C CA . MET A 1 71 ? 5.993 -0.414 4.805 1.00 86.94 71 MET A CA 1
ATOM 584 C C . MET A 1 71 ? 6.007 -1.741 4.044 1.00 86.94 71 MET A C 1
ATOM 586 O O . MET A 1 71 ? 6.801 -2.619 4.380 1.00 86.94 71 MET A O 1
ATOM 590 N N . ALA A 1 72 ? 5.204 -1.858 2.980 1.00 91.75 72 ALA A N 1
ATOM 591 C CA . ALA A 1 72 ? 5.212 -3.042 2.120 1.00 91.75 72 ALA A CA 1
ATOM 592 C C . ALA A 1 72 ? 6.644 -3.338 1.623 1.00 91.75 72 ALA A C 1
ATOM 594 O O . ALA A 1 72 ? 7.374 -2.381 1.346 1.00 91.75 72 ALA A O 1
ATOM 595 N N . PRO A 1 73 ? 7.093 -4.600 1.514 1.00 92.81 73 PRO A N 1
ATOM 596 C CA . PRO A 1 73 ? 8.442 -4.935 1.047 1.00 92.81 73 PRO A CA 1
ATOM 597 C C . PRO A 1 73 ? 8.774 -4.334 -0.326 1.00 92.81 73 PRO A C 1
ATOM 599 O O . PRO A 1 73 ? 7.899 -4.155 -1.166 1.00 92.81 73 PRO A O 1
ATOM 602 N N . ALA A 1 74 ? 10.048 -4.014 -0.567 1.00 93.81 74 ALA A N 1
ATOM 603 C CA . ALA A 1 74 ? 10.478 -3.452 -1.852 1.00 93.81 74 ALA A CA 1
ATOM 604 C C . ALA A 1 74 ? 10.545 -4.501 -2.977 1.00 93.81 74 ALA A C 1
ATOM 606 O O . ALA A 1 74 ? 10.411 -4.147 -4.141 1.00 93.81 74 ALA A O 1
ATOM 607 N N . CYS A 1 75 ? 10.732 -5.779 -2.632 1.00 94.19 75 CYS A N 1
ATOM 608 C CA . CYS A 1 75 ? 10.939 -6.869 -3.590 1.00 94.19 75 CYS A CA 1
ATOM 609 C C . CYS A 1 75 ? 9.739 -7.155 -4.506 1.00 94.19 75 CYS A C 1
ATOM 611 O O . CYS A 1 75 ? 9.920 -7.796 -5.533 1.00 94.19 75 CYS A O 1
ATOM 613 N N . GLY A 1 76 ? 8.537 -6.692 -4.151 1.00 92.19 76 GLY A N 1
ATOM 614 C CA . GLY A 1 76 ? 7.334 -6.838 -4.976 1.00 92.19 76 GLY A CA 1
ATOM 615 C C . GLY A 1 76 ? 7.029 -5.636 -5.874 1.00 92.19 76 GLY A C 1
ATOM 616 O O . GLY A 1 76 ? 5.984 -5.619 -6.513 1.00 92.19 76 GLY A O 1
ATOM 617 N N . MET A 1 77 ? 7.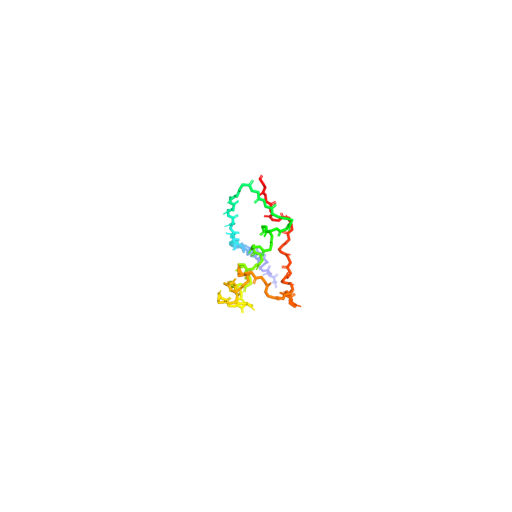878 -4.604 -5.889 1.00 92.94 77 MET A N 1
ATOM 618 C CA . MET A 1 77 ? 7.653 -3.385 -6.669 1.00 92.94 77 MET A CA 1
ATOM 619 C C . MET A 1 77 ? 8.446 -3.423 -7.979 1.00 92.94 77 MET A C 1
ATOM 621 O O . MET A 1 77 ? 9.651 -3.665 -7.965 1.00 92.94 77 MET A O 1
ATOM 625 N N . ILE A 1 78 ? 7.771 -3.127 -9.090 1.00 93.69 78 ILE A N 1
ATOM 626 C CA . ILE A 1 78 ? 8.332 -3.091 -10.448 1.00 93.69 78 ILE A CA 1
ATOM 627 C C . ILE A 1 78 ? 8.009 -1.712 -11.054 1.00 93.69 78 ILE A C 1
ATOM 629 O O . ILE A 1 78 ? 6.923 -1.186 -10.799 1.00 93.69 78 ILE A O 1
ATOM 633 N N . ILE A 1 79 ? 8.964 -1.107 -11.777 1.00 88.75 79 ILE A N 1
ATOM 634 C CA . ILE A 1 79 ? 8.867 0.240 -12.383 1.00 88.75 79 ILE A CA 1
ATOM 635 C C . ILE A 1 79 ? 8.738 0.121 -13.897 1.00 88.75 79 ILE A C 1
ATOM 637 O O . ILE A 1 79 ? 9.537 -0.648 -14.476 1.00 88.75 79 ILE A O 1
#

Mean predicted aligned error: 10.68 Å

Sequence (79 aa):
MFTSDNRFESRNLKHEITILEFYIKSKSFLYNQVRKMVSAVIDVGLERISLKELEQMLRPPMRKPSSLSQMAPACGMII

Foldseek 3Di:
DDDPPPPPPPPPPPPDDDDDDDDDDDPDDDDLRVQQVVQVVVCCVVVVDDPVVVVVVPDDDPDDDPDRRDGHDPVPDDD

Solvent-accessible surface area (backbone atoms only — not comparable to full-atom values): 5690 Å² total; per-residue (Å²): 137,86,80,80,81,79,74,80,75,79,75,81,75,79,76,83,81,86,83,88,85,85,92,86,87,73,98,73,79,62,90,64,41,68,37,47,51,53,28,54,54,51,33,39,77,67,68,76,41,52,70,70,56,56,56,55,69,73,43,85,72,95,61,84,76,93,72,79,75,75,66,44,72,69,90,82,66,84,134

InterPro domains:
  IPR020095 Pseudouridine synthase I, TruA, C-terminal [G3DSA:3.30.70.660] (2-79)
  IPR020097 Pseudouridine synthase I, TruA, alpha/beta domain [PF01416] (15-77)
  IPR020103 Pseudouridine synthase, catalytic domain superfamily [SSF55120] (15-77)

Secondary structure (DSSP, 8-state):
--------------------------S---TTHHHHHHHHHHHHHTTSS-HHHHHHHTSPPSS--S-PPPPPPGGG---

pLDDT: mean 80.76, std 18.82, range [35.16, 98.0]

Radius of gyration: 22.15 Å; Cα contacts (8 Å, |Δi|>4): 25; chains: 1; bounding box: 24×82×29 Å